Protein AF-A0A1E8BV92-F1 (afdb_monomer)

Nearest PDB structures (foldseek):
  8z9y-assembly1_A  TM=2.387E-01  e=9.089E+00  Arabidopsis thaliana

Solvent-accessible surface area (backbone atoms only — not comparable to full-atom values): 6564 Å² total; per-residue (Å²): 127,56,68,70,58,26,36,55,44,6,35,50,53,32,49,48,37,27,78,74,67,70,46,50,98,50,60,65,59,19,22,54,29,2,28,52,21,16,45,54,47,45,30,43,33,55,87,33,84,51,1,57,77,40,48,68,62,7,50,51,45,27,72,77,58,40,76,55,22,61,57,35,13,54,59,38,48,52,48,56,28,52,50,38,42,70,77,44,61,91,44,59,41,49,30,51,13,26,38,53,1,33,50,44,32,46,54,55,30,22,62,31,82,85,28,22,23,37,55,46,92,49,99,41,72,42,48,50,76,84,88,128

Sequence (132 aa):
MRGPTHVAAGAAFALIAHNYAGIGDDPYLLTATSIIGALIPDICHQGSTLGRKIPLLSWGINKTFGHRTITHSLIFLFGITALLWYLVPQNPIIYIGMFIGVLSHLVLDALTPSGIQLLYPFESTARYRYIH

Secondary structure (DSSP, 8-state):
--HHHHHHHHHHHHHHHHHHH---S-HHHHHHHHHHHHHSGGGG-TTSTTTTT-HHHHHHHHHHH-TTSGGGSHHHHHHHHHHHHHH-TT-HHHHHHHHHHHHHHHHHHHTSTT-B-TTTTSS--B------

InterPro domains:
  IPR007404 YdjM inner membrane [PF04307] (1-125)

Radius of gyration: 14.72 Å; Cα contacts (8 Å, |Δi|>4): 234; chains: 1; bounding box: 40×29×35 Å

Structure (mmCIF, N/CA/C/O backbone):
data_AF-A0A1E8BV92-F1
#
_entry.id   AF-A0A1E8BV92-F1
#
loop_
_atom_site.group_PDB
_atom_site.id
_atom_site.type_symbol
_atom_site.label_atom_id
_atom_site.label_alt_id
_atom_site.label_comp_id
_atom_site.label_asym_id
_atom_site.label_entity_id
_atom_site.label_seq_id
_atom_site.pdbx_PDB_ins_code
_atom_site.Cartn_x
_atom_site.Cartn_y
_atom_site.Cartn_z
_atom_site.occupancy
_atom_site.B_iso_or_equiv
_atom_site.auth_seq_id
_atom_site.auth_comp_id
_atom_site.auth_asym_id
_atom_site.auth_atom_id
_atom_site.pdbx_PDB_model_num
ATOM 1 N N . MET A 1 1 ? -6.391 -5.291 8.869 1.00 80.44 1 MET A N 1
ATOM 2 C CA . MET A 1 1 ? -6.110 -6.645 9.392 1.00 80.44 1 MET A CA 1
ATOM 3 C C . MET A 1 1 ? -4.883 -6.498 10.288 1.00 80.44 1 MET A C 1
ATOM 5 O O . MET A 1 1 ? -4.918 -5.588 11.107 1.00 80.44 1 MET A O 1
ATOM 9 N N . ARG A 1 2 ? -3.821 -7.313 10.188 1.00 85.19 2 ARG A N 1
ATOM 10 C CA . ARG A 1 2 ? -2.511 -7.025 10.815 1.00 85.19 2 ARG A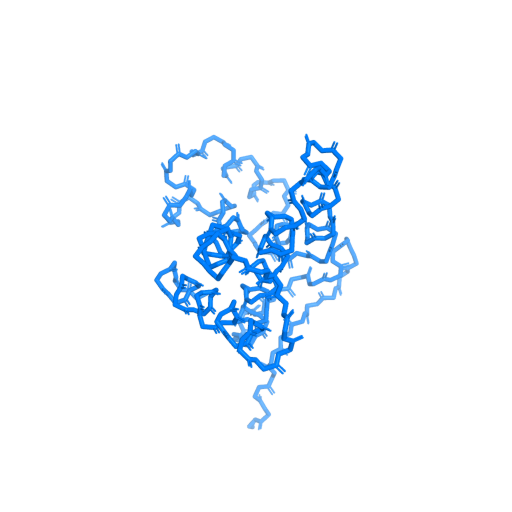 CA 1
ATOM 11 C C . ARG A 1 2 ? -1.434 -6.931 9.731 1.00 85.19 2 ARG A C 1
ATOM 13 O O . ARG A 1 2 ? -1.580 -7.542 8.678 1.00 85.19 2 ARG A O 1
ATOM 20 N N . GLY A 1 3 ? -0.326 -6.251 10.029 1.00 84.25 3 GLY A N 1
ATOM 21 C CA . GLY A 1 3 ? 0.792 -6.038 9.096 1.00 84.25 3 GLY A CA 1
ATOM 22 C C . GLY A 1 3 ? 1.255 -7.275 8.302 1.00 84.25 3 GLY A C 1
ATOM 23 O O . GLY A 1 3 ? 1.376 -7.165 7.087 1.00 84.25 3 GLY A O 1
ATOM 24 N N . PRO A 1 4 ? 1.453 -8.465 8.908 1.00 90.69 4 PRO A N 1
ATOM 25 C CA . PRO A 1 4 ? 1.851 -9.660 8.156 1.00 90.69 4 PRO A CA 1
ATOM 26 C C . PRO A 1 4 ? 0.848 -10.084 7.073 1.00 90.69 4 PRO A C 1
ATOM 28 O O . PRO A 1 4 ? 1.257 -10.555 6.017 1.00 90.69 4 PRO A O 1
ATOM 31 N N . THR A 1 5 ? -0.456 -9.882 7.302 1.00 92.31 5 THR A N 1
ATOM 32 C CA . THR A 1 5 ? -1.499 -10.172 6.306 1.00 92.31 5 THR A CA 1
ATOM 33 C C . THR A 1 5 ? -1.376 -9.247 5.100 1.00 92.31 5 THR A C 1
ATOM 35 O O . THR A 1 5 ? -1.461 -9.708 3.967 1.00 92.31 5 THR A O 1
ATOM 38 N N . HIS A 1 6 ? -1.115 -7.961 5.337 1.00 93.88 6 HIS A N 1
ATOM 39 C CA . HIS A 1 6 ? -0.925 -6.979 4.270 1.00 93.88 6 HIS A CA 1
ATOM 40 C C . HIS A 1 6 ? 0.373 -7.228 3.490 1.00 93.88 6 HIS A C 1
ATOM 42 O O . HIS A 1 6 ? 0.362 -7.154 2.269 1.00 93.88 6 HIS A O 1
ATOM 48 N N . VAL A 1 7 ? 1.459 -7.633 4.161 1.00 94.88 7 VAL A N 1
ATOM 49 C CA . VAL A 1 7 ? 2.708 -8.058 3.495 1.00 94.88 7 VAL A CA 1
ATOM 50 C C . VAL A 1 7 ? 2.471 -9.261 2.587 1.00 94.88 7 VAL A C 1
ATOM 52 O O . VAL A 1 7 ? 2.858 -9.231 1.420 1.00 94.88 7 VAL A O 1
ATOM 55 N N . ALA A 1 8 ? 1.826 -10.310 3.107 1.00 96.88 8 ALA A N 1
ATOM 56 C CA . ALA A 1 8 ? 1.545 -11.518 2.338 1.00 96.88 8 ALA A CA 1
ATOM 57 C C . ALA A 1 8 ? 0.651 -11.219 1.127 1.00 96.88 8 ALA A C 1
ATOM 59 O O . ALA A 1 8 ? 0.925 -11.697 0.028 1.00 96.88 8 ALA A O 1
ATOM 60 N N . ALA A 1 9 ? -0.380 -10.390 1.308 1.00 96.31 9 ALA A N 1
ATOM 61 C CA . ALA A 1 9 ? -1.254 -9.982 0.219 1.00 96.31 9 ALA A CA 1
ATOM 62 C C . ALA A 1 9 ? -0.530 -9.113 -0.813 1.00 96.31 9 ALA A C 1
ATOM 64 O O . ALA A 1 9 ? -0.608 -9.428 -1.993 1.00 96.31 9 ALA A O 1
ATOM 65 N N . GLY A 1 10 ? 0.220 -8.088 -0.400 1.00 96.94 10 GLY A N 1
ATOM 66 C CA . GLY A 1 10 ? 1.000 -7.255 -1.321 1.00 96.94 10 GLY A CA 1
ATOM 67 C C . GLY A 1 10 ? 1.950 -8.095 -2.178 1.00 96.94 10 GLY A C 1
ATOM 68 O O . GLY A 1 10 ? 1.951 -7.979 -3.401 1.00 96.94 10 GLY A O 1
ATOM 69 N N . ALA A 1 11 ? 2.669 -9.035 -1.556 1.00 97.88 11 ALA A N 1
ATOM 70 C CA . ALA A 1 11 ? 3.519 -9.970 -2.284 1.00 97.88 11 ALA A CA 1
ATOM 71 C C . ALA A 1 11 ? 2.725 -10.841 -3.275 1.00 97.88 11 ALA A C 1
ATOM 73 O O . ALA A 1 11 ? 3.100 -10.953 -4.441 1.00 97.88 11 ALA A O 1
ATOM 74 N N . ALA A 1 12 ? 1.608 -11.428 -2.835 1.00 97.56 12 ALA A N 1
ATOM 75 C CA . ALA A 1 12 ? 0.772 -12.277 -3.679 1.00 97.56 12 ALA A CA 1
ATOM 76 C C . ALA A 1 12 ? 0.178 -11.511 -4.873 1.00 97.56 12 ALA A C 1
ATOM 78 O O . ALA A 1 12 ? 0.266 -11.983 -6.004 1.00 97.56 12 ALA A O 1
ATOM 79 N N . PHE A 1 13 ? -0.381 -10.319 -4.650 1.00 97.12 13 PHE A N 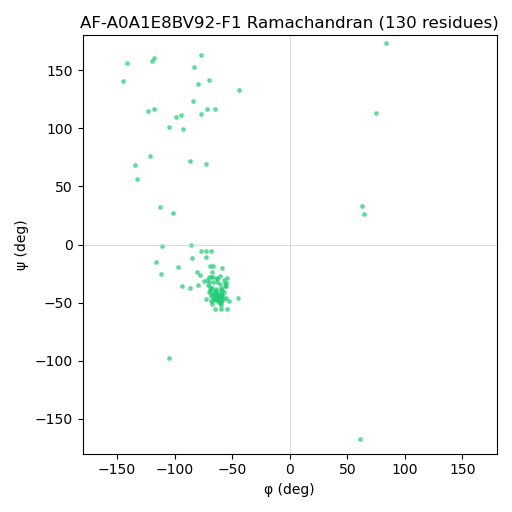1
ATOM 80 C CA . PHE A 1 13 ? -0.951 -9.487 -5.711 1.00 97.12 13 PHE A CA 1
ATOM 81 C C . PHE A 1 13 ? 0.111 -9.026 -6.714 1.00 97.12 13 PHE A C 1
ATOM 83 O O . PHE A 1 13 ? -0.159 -9.051 -7.912 1.00 97.12 13 PHE A O 1
ATOM 90 N N . ALA A 1 14 ? 1.317 -8.662 -6.263 1.00 97.38 14 ALA A N 1
ATOM 91 C CA . ALA A 1 14 ? 2.418 -8.304 -7.158 1.00 97.38 14 ALA A CA 1
ATOM 92 C C . ALA A 1 14 ? 2.851 -9.480 -8.045 1.00 97.38 14 ALA A C 1
ATOM 94 O O . ALA A 1 14 ? 2.985 -9.325 -9.257 1.00 97.38 14 ALA A O 1
ATOM 95 N N . LEU A 1 15 ? 3.004 -10.673 -7.463 1.00 97.38 15 LEU A N 1
ATOM 96 C CA . LEU A 1 15 ? 3.351 -11.874 -8.221 1.00 97.38 15 LEU A CA 1
ATOM 97 C C . LEU A 1 15 ? 2.245 -12.264 -9.207 1.00 97.38 15 LEU A C 1
ATOM 99 O O . LEU A 1 15 ? 2.549 -12.626 -10.341 1.00 97.38 15 LEU A O 1
ATOM 103 N N . ILE A 1 16 ? 0.972 -12.162 -8.817 1.00 97.00 16 ILE A N 1
ATOM 104 C CA . ILE A 1 16 ? -0.158 -12.411 -9.722 1.00 97.00 16 ILE A CA 1
ATOM 105 C C . ILE A 1 16 ? -0.151 -11.401 -10.877 1.00 97.00 16 ILE A C 1
ATOM 107 O O . ILE A 1 16 ? -0.264 -11.799 -12.035 1.00 97.00 16 ILE A O 1
ATOM 111 N N . ALA A 1 17 ? 0.026 -10.112 -10.581 1.00 95.94 17 ALA A N 1
ATOM 112 C CA . ALA A 1 17 ? 0.085 -9.055 -11.587 1.00 95.94 17 ALA A CA 1
ATOM 113 C C . ALA A 1 17 ? 1.217 -9.289 -12.599 1.00 95.94 17 ALA A C 1
ATOM 115 O O . ALA A 1 17 ? 1.000 -9.173 -13.805 1.00 95.94 17 ALA A O 1
ATOM 116 N N . HIS A 1 18 ? 2.400 -9.683 -12.129 1.00 96.94 18 HIS A N 1
ATOM 117 C CA . HIS A 1 18 ? 3.518 -10.006 -13.008 1.00 96.94 18 HIS A CA 1
ATOM 118 C C . HIS A 1 18 ? 3.229 -11.235 -13.882 1.00 96.94 18 HIS A C 1
ATOM 120 O O . HIS A 1 18 ? 3.273 -11.150 -15.106 1.00 96.94 18 HIS A O 1
ATOM 126 N N . ASN A 1 19 ? 2.875 -12.369 -13.267 1.00 96.06 19 ASN A N 1
ATOM 127 C CA . ASN A 1 19 ? 2.775 -13.651 -13.972 1.00 96.06 19 ASN A CA 1
ATOM 128 C C . ASN A 1 19 ? 1.565 -13.747 -14.913 1.00 96.06 19 ASN A C 1
ATOM 130 O O . ASN A 1 19 ? 1.635 -14.454 -15.913 1.00 96.06 19 ASN A O 1
ATOM 134 N N . TYR A 1 20 ? 0.456 -13.071 -14.596 1.00 95.88 20 TYR A N 1
ATOM 135 C CA . TYR A 1 20 ? -0.797 -13.212 -15.349 1.00 95.88 20 TYR A CA 1
ATOM 136 C C . TYR A 1 20 ? -1.191 -11.970 -16.147 1.00 95.88 20 TYR A C 1
ATOM 138 O O . TYR A 1 20 ? -1.913 -12.102 -17.132 1.00 95.88 20 TYR A O 1
ATOM 146 N N . ALA A 1 21 ? -0.742 -10.778 -15.747 1.00 93.12 21 ALA A N 1
ATOM 147 C CA . ALA A 1 21 ? -1.044 -9.533 -16.457 1.00 93.12 21 ALA A CA 1
ATOM 148 C C . ALA A 1 21 ? 0.182 -8.919 -17.155 1.00 93.12 21 ALA A C 1
ATOM 150 O O . ALA A 1 21 ? 0.042 -7.886 -17.806 1.00 93.12 21 ALA A O 1
ATOM 151 N N . GLY A 1 22 ? 1.369 -9.531 -17.033 1.00 92.31 22 GLY A N 1
ATOM 152 C CA . GLY A 1 22 ? 2.603 -9.027 -17.643 1.00 92.31 22 GLY A CA 1
ATOM 153 C C . GLY A 1 22 ? 3.042 -7.672 -17.082 1.00 92.31 22 GLY A C 1
ATOM 154 O O . GLY A 1 22 ? 3.672 -6.887 -17.784 1.00 92.31 22 GLY A O 1
ATOM 155 N N . ILE A 1 23 ? 2.659 -7.352 -15.841 1.00 93.50 23 ILE A N 1
ATOM 156 C CA . ILE A 1 23 ? 2.967 -6.062 -15.218 1.00 93.50 23 ILE A CA 1
ATOM 157 C C . ILE A 1 23 ? 4.368 -6.103 -14.601 1.00 93.50 23 ILE A C 1
ATOM 159 O O . ILE A 1 23 ? 4.619 -6.897 -13.699 1.00 93.50 23 ILE A O 1
ATOM 163 N N . GLY A 1 24 ? 5.228 -5.170 -15.019 1.00 90.44 24 GLY A N 1
ATOM 164 C CA . GLY A 1 24 ? 6.541 -4.906 -14.425 1.00 90.44 24 GLY A CA 1
ATOM 165 C C . GLY A 1 24 ? 7.593 -5.955 -14.781 1.00 90.44 24 GLY A C 1
ATOM 166 O O . GLY A 1 24 ? 7.521 -7.085 -14.316 1.00 90.44 24 GLY A O 1
ATOM 167 N N . ASP A 1 25 ? 8.607 -5.557 -15.545 1.00 92.06 25 ASP A N 1
ATOM 168 C CA . ASP A 1 25 ? 9.627 -6.482 -16.067 1.00 92.06 25 ASP A CA 1
ATOM 169 C C . ASP A 1 25 ? 10.535 -7.079 -14.974 1.00 92.06 25 ASP A C 1
ATOM 171 O O . ASP A 1 25 ? 11.090 -8.162 -15.147 1.00 92.06 25 ASP A O 1
ATOM 175 N N . ASP A 1 26 ? 10.664 -6.395 -13.832 1.00 95.69 26 ASP A N 1
ATOM 176 C CA . ASP A 1 26 ? 11.390 -6.871 -12.650 1.00 95.69 26 ASP A CA 1
ATOM 177 C C . ASP A 1 26 ? 10.399 -7.312 -11.550 1.00 95.69 26 ASP A C 1
ATOM 179 O O . ASP A 1 26 ? 9.869 -6.464 -10.813 1.00 95.69 26 ASP A O 1
ATOM 183 N N . PRO A 1 27 ? 10.152 -8.628 -11.392 1.00 95.38 27 PRO A N 1
ATOM 184 C CA . PRO A 1 27 ? 9.223 -9.136 -10.389 1.00 95.38 27 PRO A CA 1
ATOM 185 C C . PRO A 1 27 ? 9.707 -8.904 -8.956 1.00 95.38 27 PRO A C 1
ATOM 187 O O . PRO A 1 27 ? 8.878 -8.767 -8.052 1.00 95.38 27 PRO A O 1
ATOM 190 N N . TYR A 1 28 ? 11.019 -8.840 -8.713 1.00 96.88 28 TYR A N 1
ATOM 191 C CA . TYR A 1 28 ? 11.562 -8.637 -7.370 1.00 96.88 28 TYR A CA 1
ATOM 192 C C . TYR A 1 28 ? 11.337 -7.201 -6.917 1.00 96.88 28 TYR A C 1
ATOM 194 O O . TYR A 1 28 ? 10.840 -6.976 -5.811 1.00 96.88 28 TYR A O 1
ATOM 202 N N . LEU A 1 29 ? 11.637 -6.231 -7.786 1.00 97.31 29 LEU A N 1
ATOM 203 C CA . LEU A 1 29 ? 11.405 -4.820 -7.496 1.00 97.31 29 LEU A CA 1
ATOM 204 C C . LEU A 1 29 ? 9.909 -4.514 -7.361 1.00 97.31 29 LEU A C 1
ATOM 206 O O . LEU A 1 29 ? 9.510 -3.807 -6.430 1.00 97.31 29 LEU A O 1
ATOM 210 N N . LEU A 1 30 ? 9.072 -5.087 -8.231 1.00 98.06 30 LEU A N 1
ATOM 211 C CA . LEU A 1 30 ? 7.616 -4.959 -8.146 1.00 98.06 30 LEU A CA 1
ATOM 212 C C . LEU A 1 30 ? 7.084 -5.504 -6.813 1.00 98.06 30 LEU A C 1
ATOM 214 O O . LEU A 1 30 ? 6.319 -4.837 -6.117 1.00 98.06 30 LEU A O 1
ATOM 218 N N . THR A 1 31 ? 7.529 -6.701 -6.428 1.00 97.94 31 THR A N 1
ATOM 219 C CA . THR A 1 31 ? 7.107 -7.354 -5.183 1.00 97.94 31 THR A CA 1
ATOM 220 C C . THR A 1 31 ? 7.581 -6.574 -3.959 1.00 97.94 31 THR A C 1
ATOM 222 O O . THR A 1 31 ? 6.790 -6.315 -3.053 1.00 97.94 31 THR A O 1
ATOM 225 N N . ALA A 1 32 ? 8.844 -6.141 -3.929 1.00 97.75 32 ALA A N 1
ATOM 226 C CA . ALA A 1 32 ? 9.399 -5.382 -2.810 1.00 97.75 32 ALA A CA 1
ATOM 227 C C . ALA A 1 32 ? 8.661 -4.051 -2.599 1.00 97.75 32 ALA A C 1
ATOM 229 O O . ALA A 1 32 ? 8.275 -3.714 -1.478 1.00 97.75 32 ALA A O 1
ATOM 230 N N . THR A 1 33 ? 8.414 -3.310 -3.680 1.00 97.50 33 THR A N 1
ATOM 231 C CA . THR A 1 33 ? 7.701 -2.024 -3.623 1.00 97.50 33 THR A CA 1
ATOM 232 C C . THR A 1 33 ? 6.221 -2.201 -3.287 1.00 97.50 33 THR A C 1
ATOM 234 O O . THR A 1 33 ? 5.670 -1.387 -2.546 1.00 97.50 33 THR A O 1
ATOM 237 N N . SER A 1 34 ? 5.597 -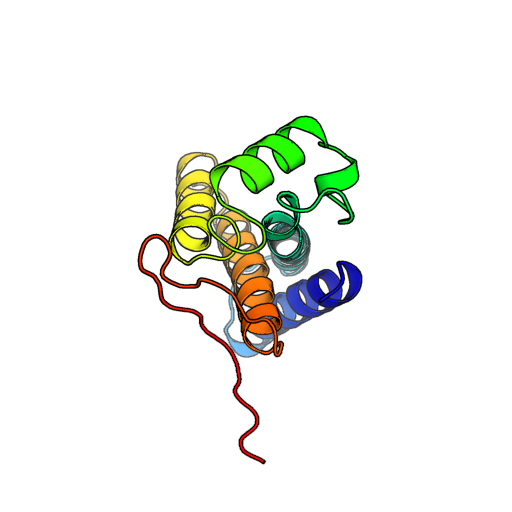3.303 -3.712 1.00 98.19 34 SER A N 1
ATOM 238 C CA . SER A 1 34 ? 4.236 -3.664 -3.304 1.00 98.19 34 SER A CA 1
ATOM 239 C C . SER A 1 34 ? 4.120 -4.042 -1.830 1.00 98.19 34 SER A C 1
ATOM 241 O O . SER A 1 34 ? 3.210 -3.571 -1.151 1.00 98.19 34 SER A O 1
ATOM 243 N N . ILE A 1 35 ? 5.074 -4.799 -1.282 1.00 97.00 35 ILE A N 1
ATOM 244 C CA . ILE A 1 35 ? 5.130 -5.086 0.159 1.00 97.00 35 ILE A CA 1
ATOM 245 C C . ILE A 1 35 ? 5.236 -3.787 0.966 1.00 97.00 35 ILE A C 1
ATOM 247 O O . ILE A 1 35 ? 4.539 -3.619 1.968 1.00 97.00 35 ILE A O 1
ATOM 251 N N . ILE A 1 36 ? 6.087 -2.854 0.525 1.00 95.69 36 ILE A N 1
ATOM 252 C CA . ILE A 1 36 ? 6.216 -1.539 1.162 1.00 95.69 36 ILE A CA 1
ATOM 253 C C . ILE A 1 36 ? 4.884 -0.786 1.074 1.00 95.69 36 ILE A C 1
ATOM 255 O O . ILE A 1 36 ? 4.389 -0.310 2.096 1.00 95.69 36 ILE A O 1
ATOM 259 N N . GLY A 1 37 ? 4.269 -0.727 -0.110 1.00 96.12 37 GLY A N 1
ATOM 260 C CA . GLY A 1 37 ? 2.988 -0.053 -0.309 1.00 96.12 37 GLY A CA 1
ATOM 261 C C . GLY A 1 37 ? 1.856 -0.630 0.531 1.00 96.12 37 GLY A C 1
ATOM 262 O O . GLY A 1 37 ? 1.074 0.128 1.095 1.00 96.12 37 GLY A O 1
ATOM 263 N N . ALA A 1 38 ? 1.816 -1.947 0.717 1.00 95.88 38 ALA A N 1
ATOM 264 C CA . ALA A 1 38 ? 0.817 -2.599 1.555 1.00 95.88 38 ALA A CA 1
ATOM 265 C C . ALA A 1 38 ? 0.953 -2.256 3.049 1.00 95.88 38 ALA A C 1
ATOM 267 O O . ALA A 1 38 ? 0.008 -2.435 3.803 1.00 95.88 38 ALA A O 1
ATOM 268 N N . LEU A 1 39 ? 2.106 -1.754 3.503 1.00 92.44 39 LEU A N 1
ATOM 269 C CA . LEU A 1 39 ? 2.323 -1.358 4.901 1.00 92.44 39 LEU A CA 1
ATOM 270 C C . LEU A 1 39 ? 2.129 0.141 5.157 1.00 92.44 39 LEU A C 1
ATOM 272 O O . LEU A 1 39 ? 1.965 0.551 6.308 1.00 92.44 39 LEU A O 1
ATOM 276 N N . ILE A 1 40 ? 2.182 0.968 4.114 1.00 90.56 40 ILE A N 1
ATOM 277 C CA . ILE A 1 40 ? 2.126 2.428 4.234 1.00 90.56 40 ILE A CA 1
ATOM 278 C C . ILE A 1 40 ? 0.791 2.940 4.816 1.00 90.56 40 ILE A C 1
ATOM 280 O O . ILE A 1 40 ? 0.843 3.796 5.704 1.00 90.56 40 ILE A O 1
ATOM 284 N N . PRO A 1 41 ? -0.397 2.448 4.408 1.00 87.69 41 PRO A N 1
ATOM 285 C CA . PRO A 1 41 ? -1.677 2.913 4.959 1.00 87.69 41 PRO A CA 1
ATOM 286 C C . PRO A 1 41 ? -1.777 2.807 6.488 1.00 87.69 41 PRO A C 1
ATOM 288 O O . PRO A 1 41 ? -2.367 3.668 7.157 1.00 87.69 41 PRO A O 1
ATOM 291 N N . ASP A 1 42 ? -1.131 1.785 7.051 1.00 85.12 42 ASP A N 1
ATOM 292 C CA . ASP A 1 42 ? -1.105 1.479 8.480 1.00 85.12 42 ASP A CA 1
ATOM 293 C C . ASP A 1 42 ? -0.242 2.446 9.311 1.00 85.12 42 ASP A C 1
ATOM 295 O O . ASP A 1 42 ? -0.279 2.385 10.544 1.00 85.12 42 ASP A O 1
ATOM 299 N N . ILE A 1 43 ? 0.491 3.387 8.695 1.00 77.44 43 ILE A N 1
ATOM 300 C CA . ILE A 1 43 ? 1.244 4.441 9.411 1.00 77.44 43 ILE A CA 1
ATOM 301 C C . ILE A 1 43 ? 0.347 5.235 10.367 1.00 77.44 43 ILE A C 1
ATOM 303 O O . ILE A 1 43 ? 0.814 5.702 11.397 1.00 77.44 43 ILE A O 1
ATOM 307 N N . CYS A 1 44 ? -0.951 5.361 10.081 1.00 62.59 44 CYS A N 1
ATOM 308 C CA . CYS A 1 44 ? -1.891 6.110 10.922 1.00 62.59 44 CYS A CA 1
ATOM 309 C C . CYS A 1 44 ? -2.183 5.471 12.299 1.00 62.59 44 CYS A C 1
ATOM 311 O O . CYS A 1 44 ? -2.904 6.059 13.110 1.00 62.59 44 CYS A O 1
ATOM 313 N N . HIS A 1 45 ? -1.679 4.264 12.577 1.00 62.56 45 HIS A N 1
ATOM 314 C CA . HIS A 1 45 ? -1.952 3.549 13.820 1.00 62.56 45 HIS A CA 1
ATOM 315 C C . HIS A 1 45 ? -0.685 3.305 14.631 1.00 62.56 45 HIS A C 1
ATOM 317 O O . HIS A 1 45 ? 0.178 2.530 14.235 1.00 62.56 45 HIS A O 1
ATOM 323 N N . GLN A 1 46 ? -0.619 3.885 15.831 1.00 55.66 46 GLN A N 1
ATOM 324 C CA . GLN A 1 46 ? 0.523 3.733 16.741 1.00 55.66 46 GLN A CA 1
ATOM 325 C C . GLN A 1 46 ? 0.814 2.276 17.136 1.00 55.66 46 GLN A C 1
ATOM 327 O O . GLN A 1 46 ? 1.926 1.984 17.553 1.00 55.66 46 GLN A O 1
ATOM 332 N N . GLY A 1 47 ? -0.153 1.359 17.006 1.00 60.25 47 GLY A N 1
ATOM 333 C CA . GLY A 1 47 ? 0.047 -0.075 17.237 1.00 60.25 47 GLY A CA 1
ATOM 334 C C . GLY A 1 47 ? 0.583 -0.853 16.028 1.00 60.25 47 GLY A C 1
ATOM 335 O O . GLY A 1 47 ? 0.987 -2.007 16.178 1.00 60.25 47 GLY A O 1
ATOM 336 N N . SER A 1 48 ? 0.603 -0.261 14.828 1.00 62.94 48 SER A N 1
ATOM 337 C CA . SER A 1 48 ? 1.086 -0.934 13.621 1.00 62.94 48 SER A CA 1
ATOM 338 C C . SER A 1 48 ? 2.616 -0.983 13.583 1.00 62.94 48 SER A C 1
ATOM 340 O O . SER A 1 48 ? 3.321 -0.266 14.299 1.00 62.94 48 SER A O 1
ATOM 342 N N . THR A 1 49 ? 3.166 -1.859 12.740 1.00 62.72 49 THR A N 1
ATOM 343 C CA . THR A 1 49 ? 4.620 -1.995 12.562 1.00 62.72 49 THR A CA 1
ATOM 344 C C . THR A 1 49 ? 5.278 -0.673 12.166 1.00 62.72 49 THR A C 1
ATOM 346 O O . THR A 1 49 ? 6.392 -0.401 12.610 1.00 62.72 49 THR A O 1
ATOM 349 N N . LEU A 1 50 ? 4.592 0.151 11.365 1.00 61.09 50 LEU A N 1
ATOM 350 C CA . LEU A 1 50 ? 5.134 1.405 10.848 1.00 61.09 50 LEU A CA 1
ATOM 351 C C . LEU A 1 50 ? 4.774 2.603 11.739 1.00 61.09 50 LEU A C 1
ATOM 353 O O . LEU A 1 50 ? 5.631 3.447 11.990 1.00 61.09 50 LEU A O 1
ATOM 357 N N . GLY A 1 51 ? 3.578 2.628 12.333 1.00 60.41 51 GLY A N 1
ATOM 358 C CA . GLY A 1 51 ? 3.187 3.693 13.259 1.00 60.41 51 GLY A CA 1
ATOM 359 C C . GLY A 1 51 ? 3.968 3.687 14.579 1.00 60.41 51 GLY A C 1
ATOM 360 O O . GLY A 1 51 ? 4.250 4.752 15.127 1.00 60.41 51 GLY A O 1
ATOM 361 N N . ARG A 1 52 ? 4.454 2.521 15.040 1.00 69.62 52 ARG A N 1
ATOM 362 C CA . ARG A 1 52 ? 5.407 2.444 16.169 1.00 69.62 52 ARG A CA 1
ATOM 363 C C .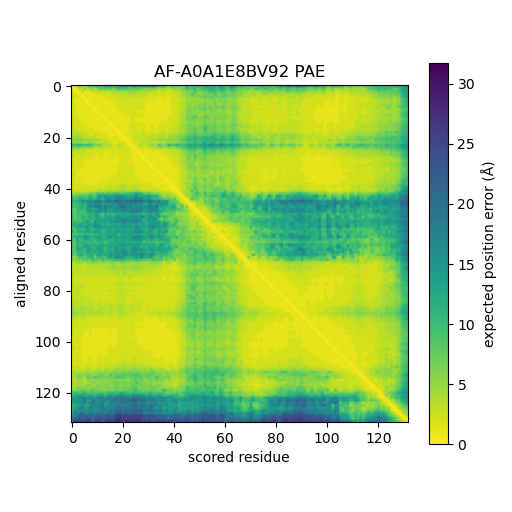 ARG A 1 52 ? 6.749 3.117 15.880 1.00 69.62 52 ARG A C 1
ATOM 365 O O . ARG A 1 52 ? 7.400 3.580 16.810 1.00 69.62 52 ARG A O 1
ATOM 372 N N . LYS A 1 53 ? 7.170 3.166 14.612 1.00 72.38 53 LYS A N 1
ATOM 373 C CA . LYS A 1 53 ? 8.436 3.799 14.212 1.00 72.38 53 LYS A CA 1
ATOM 374 C C . LYS A 1 53 ? 8.319 5.322 14.112 1.00 72.38 53 LYS A C 1
ATOM 376 O O . LYS A 1 53 ? 9.331 6.000 14.239 1.00 72.38 53 LYS A O 1
ATOM 381 N N . ILE A 1 54 ? 7.110 5.857 13.901 1.00 76.12 54 ILE A N 1
ATOM 382 C CA . ILE A 1 54 ? 6.860 7.300 13.744 1.00 76.12 54 ILE A CA 1
ATOM 383 C C . ILE A 1 54 ? 5.639 7.729 14.589 1.00 76.12 54 ILE A C 1
ATOM 385 O O . ILE A 1 54 ? 4.579 8.078 14.051 1.00 76.12 54 ILE A O 1
ATOM 389 N N . PRO A 1 55 ? 5.747 7.706 15.931 1.00 72.31 55 PRO A N 1
ATOM 390 C CA . PRO A 1 55 ? 4.599 7.882 16.824 1.00 72.31 55 PRO A CA 1
ATOM 391 C C . PRO A 1 55 ? 3.978 9.286 16.756 1.00 72.31 55 PRO A C 1
ATOM 393 O O . PRO A 1 55 ? 2.760 9.411 16.865 1.00 72.31 55 PRO A O 1
ATOM 396 N N . LEU A 1 56 ? 4.781 10.331 16.512 1.00 73.19 56 LEU A N 1
ATOM 397 C CA . LEU A 1 56 ? 4.301 11.717 16.392 1.00 73.19 56 LEU A CA 1
ATOM 398 C C . LEU A 1 56 ? 3.379 11.907 15.181 1.00 73.19 56 LEU A C 1
ATOM 400 O O . LEU A 1 56 ? 2.289 12.462 15.310 1.00 73.19 56 LEU A O 1
ATOM 404 N N . LEU A 1 57 ? 3.789 11.392 14.018 1.00 69.75 57 LEU A N 1
ATOM 405 C CA . LEU A 1 57 ? 2.989 11.442 12.793 1.00 69.75 57 LEU A CA 1
ATOM 406 C C . LEU A 1 57 ? 1.701 10.627 12.951 1.00 69.75 57 LEU A C 1
ATOM 408 O O . LEU A 1 57 ? 0.616 11.092 12.610 1.00 69.75 57 LEU A O 1
ATOM 412 N N . SER A 1 58 ? 1.822 9.434 13.537 1.00 66.50 58 SER A N 1
ATOM 413 C CA . SER A 1 58 ? 0.692 8.542 13.808 1.00 66.50 58 SER A CA 1
ATOM 414 C C . SER A 1 58 ? -0.339 9.196 14.732 1.00 66.50 58 SER A C 1
ATOM 416 O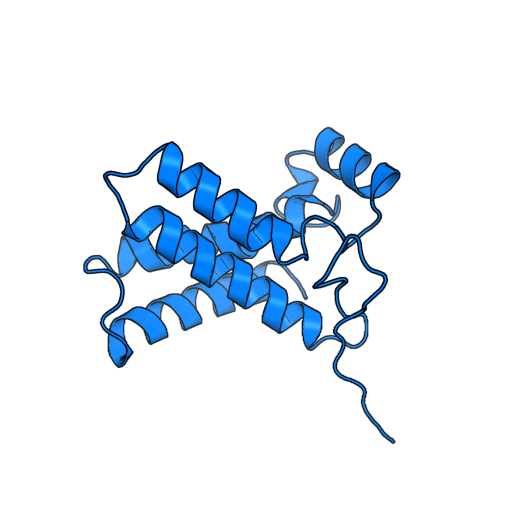 O . SER A 1 58 ? -1.538 9.118 14.478 1.00 66.50 58 SER A O 1
ATOM 418 N N . TRP A 1 59 ? 0.120 9.864 15.798 1.00 73.06 59 TRP A N 1
ATOM 419 C CA . TRP A 1 59 ? -0.737 10.614 16.717 1.00 73.06 59 TRP A CA 1
ATOM 420 C C . TRP A 1 59 ? -1.447 11.777 16.020 1.00 73.06 59 TRP A C 1
ATOM 422 O O . TRP A 1 59 ? -2.662 11.900 16.154 1.00 73.06 59 TRP A O 1
ATOM 432 N N . GLY A 1 60 ? -0.713 12.584 15.246 1.00 72.25 60 GLY A N 1
ATOM 433 C CA . GLY A 1 60 ? -1.270 13.736 14.538 1.00 72.25 60 GLY A CA 1
ATOM 434 C C . GLY A 1 60 ? -2.378 13.334 13.568 1.00 72.25 60 GLY A C 1
ATOM 435 O O . GLY A 1 60 ? -3.493 13.833 13.682 1.00 72.25 60 GLY A O 1
ATOM 436 N N . ILE A 1 61 ? -2.105 12.362 12.689 1.00 69.81 61 ILE A N 1
ATOM 437 C CA . ILE A 1 61 ? -3.075 11.872 11.695 1.00 69.81 61 ILE A CA 1
ATOM 438 C C . ILE A 1 61 ? -4.319 11.295 12.378 1.00 69.81 61 ILE A C 1
ATOM 440 O O . ILE A 1 61 ? -5.441 11.601 11.978 1.00 69.81 61 ILE A O 1
ATOM 444 N N . ASN A 1 62 ? -4.135 10.478 13.420 1.00 72.44 62 ASN A N 1
ATOM 445 C CA . ASN A 1 62 ? -5.254 9.878 14.141 1.00 72.44 62 ASN A CA 1
ATOM 446 C C . ASN A 1 62 ? -6.113 10.946 14.833 1.00 72.44 62 ASN A C 1
ATOM 448 O O . ASN A 1 62 ? -7.338 10.869 14.795 1.00 72.44 62 ASN A O 1
ATOM 452 N N . LYS A 1 63 ? -5.486 11.973 15.417 1.00 73.75 63 LYS A N 1
ATOM 453 C CA . LYS A 1 63 ? -6.200 13.040 16.118 1.00 73.75 63 LYS A CA 1
ATOM 454 C C . LYS A 1 63 ? -6.994 13.938 15.168 1.00 73.75 63 LYS A C 1
ATOM 456 O O . LYS A 1 63 ? -8.073 14.382 15.550 1.00 73.75 63 LYS A O 1
ATOM 461 N N . THR A 1 64 ? -6.473 14.211 13.971 1.00 72.31 64 THR A N 1
ATOM 462 C CA . THR A 1 64 ? -7.112 15.117 13.003 1.00 72.31 64 THR A CA 1
ATOM 463 C C . THR A 1 64 ? -8.125 14.422 12.102 1.00 72.31 64 THR A C 1
ATOM 465 O O . THR A 1 64 ? -9.149 15.017 11.788 1.00 72.31 64 THR A O 1
ATOM 468 N N . PHE A 1 65 ? -7.858 13.183 11.679 1.00 74.50 65 PHE A N 1
ATOM 469 C CA . PHE A 1 65 ? -8.682 12.479 10.690 1.00 74.50 65 PHE A CA 1
ATOM 470 C C . PHE A 1 65 ? -9.358 11.220 11.237 1.00 74.50 65 PHE A C 1
ATOM 472 O O . PHE A 1 65 ? -10.269 10.704 10.599 1.00 74.50 65 PHE A O 1
ATOM 479 N N . GLY A 1 66 ? -8.937 10.698 12.387 1.00 67.12 66 GLY A N 1
ATOM 480 C CA . GLY A 1 66 ? -9.371 9.394 12.886 1.00 67.12 66 GLY A CA 1
ATOM 481 C C . GLY A 1 66 ? -8.574 8.222 12.300 1.00 67.12 66 GLY A C 1
ATOM 482 O O . GLY A 1 66 ? -7.722 8.369 11.424 1.00 67.12 66 GLY A O 1
ATOM 483 N N . HIS A 1 67 ? -8.823 7.021 12.821 1.00 71.00 67 HIS A N 1
ATOM 484 C CA . HIS A 1 67 ? -8.210 5.788 12.322 1.00 71.00 67 HIS A CA 1
ATOM 485 C C . HIS A 1 67 ? -8.945 5.302 11.057 1.00 71.00 67 HIS A C 1
ATOM 487 O O . HIS A 1 67 ? -10.172 5.309 11.031 1.00 71.00 67 HIS A O 1
ATOM 493 N N . ARG A 1 68 ? -8.206 4.841 10.033 1.00 71.25 68 ARG A N 1
ATOM 494 C CA . ARG A 1 68 ? -8.742 4.290 8.761 1.00 71.25 68 ARG A CA 1
ATOM 495 C C . ARG A 1 68 ? -9.565 5.252 7.897 1.00 71.25 68 ARG A C 1
ATOM 497 O O . ARG A 1 68 ? -10.483 4.839 7.186 1.00 71.25 68 ARG A O 1
ATOM 504 N N . THR A 1 69 ? -9.207 6.527 7.938 1.00 80.56 69 THR A N 1
ATOM 505 C CA . THR A 1 69 ? -9.815 7.569 7.107 1.00 80.56 69 THR A CA 1
ATOM 506 C C . THR A 1 69 ? -8.866 7.948 5.977 1.00 80.56 69 THR A C 1
ATOM 508 O O . THR A 1 69 ? -8.767 7.210 5.000 1.00 80.56 69 THR A O 1
ATOM 511 N N . ILE A 1 70 ? -8.094 9.028 6.111 1.00 83.69 70 ILE A N 1
ATOM 512 C CA . ILE A 1 70 ? -7.311 9.588 5.007 1.00 83.69 70 ILE A CA 1
ATOM 513 C C . ILE A 1 70 ? -6.342 8.573 4.392 1.00 83.69 70 ILE A C 1
ATOM 515 O O . ILE A 1 70 ? -6.361 8.401 3.180 1.00 83.69 70 ILE A O 1
ATOM 519 N N . THR A 1 71 ? -5.571 7.824 5.189 1.00 87.12 71 THR A N 1
ATOM 520 C CA . THR A 1 71 ? -4.602 6.840 4.664 1.00 87.12 71 THR A CA 1
ATOM 521 C C . THR A 1 71 ? -5.251 5.585 4.079 1.00 87.12 71 THR A C 1
ATOM 523 O O . THR A 1 71 ? -4.571 4.794 3.435 1.00 87.12 71 THR A O 1
ATOM 526 N N . HIS A 1 72 ? -6.554 5.396 4.299 1.00 89.81 72 HIS A N 1
ATOM 527 C CA . HIS A 1 72 ? -7.338 4.268 3.794 1.00 89.81 72 HIS A CA 1
ATOM 528 C C . HIS A 1 72 ? -8.368 4.728 2.746 1.00 89.81 72 HIS A C 1
ATOM 530 O O . HIS A 1 72 ? -9.460 4.171 2.637 1.00 89.81 72 HIS A O 1
ATOM 536 N N . SER A 1 73 ? -8.027 5.769 1.985 1.00 91.12 73 SER A N 1
ATOM 537 C CA . SER A 1 73 ? -8.888 6.373 0.967 1.00 91.12 73 SER A CA 1
ATOM 538 C C . SER A 1 73 ? -8.283 6.260 -0.431 1.00 91.12 73 SER A C 1
ATOM 540 O O . SER A 1 73 ? -7.068 6.111 -0.593 1.00 91.12 73 SER A O 1
ATOM 542 N N . LEU A 1 74 ? -9.122 6.403 -1.461 1.00 91.50 74 LEU A N 1
ATOM 543 C CA . LEU A 1 74 ? -8.650 6.493 -2.846 1.00 91.50 74 LEU A CA 1
ATOM 544 C C . LEU A 1 74 ? -7.773 7.726 -3.077 1.00 91.50 74 LEU A C 1
ATOM 546 O O . LEU A 1 74 ? -6.825 7.654 -3.853 1.00 91.50 74 LEU A O 1
ATOM 550 N N . ILE A 1 75 ? -8.040 8.832 -2.375 1.00 91.44 75 ILE A N 1
ATOM 551 C CA . ILE A 1 75 ? -7.198 10.033 -2.453 1.00 91.44 75 ILE A CA 1
ATOM 552 C C . ILE A 1 75 ? -5.770 9.697 -2.030 1.00 91.44 75 ILE A C 1
ATOM 554 O O . ILE A 1 75 ? -4.823 10.128 -2.680 1.00 91.44 75 ILE A O 1
ATOM 558 N N . PHE A 1 76 ? -5.602 8.893 -0.981 1.00 93.00 76 PHE A N 1
ATOM 559 C CA . PHE A 1 76 ? -4.276 8.472 -0.549 1.00 93.00 76 PHE A CA 1
ATOM 560 C C . PHE A 1 76 ? -3.604 7.532 -1.546 1.00 93.00 76 PHE A C 1
ATOM 562 O O . PHE A 1 76 ? -2.442 7.757 -1.869 1.00 93.00 76 PHE A O 1
ATOM 569 N N . LEU A 1 77 ? -4.334 6.543 -2.075 1.00 96.06 77 LEU A N 1
ATOM 570 C CA . LEU A 1 77 ? -3.836 5.644 -3.122 1.00 96.06 77 LEU A CA 1
ATOM 571 C C . LEU A 1 77 ? -3.311 6.427 -4.333 1.00 96.06 77 LEU A C 1
ATOM 573 O O . LEU A 1 77 ? -2.154 6.274 -4.714 1.00 96.06 77 LEU A O 1
ATOM 577 N N . PHE A 1 78 ? -4.133 7.296 -4.920 1.00 96.06 78 PHE A N 1
ATOM 578 C CA . PHE A 1 78 ? -3.717 8.068 -6.090 1.00 96.06 78 PHE A CA 1
ATOM 579 C C . PHE A 1 78 ? -2.681 9.137 -5.738 1.00 96.06 78 PHE A C 1
ATOM 581 O O . PHE A 1 78 ? -1.765 9.364 -6.521 1.00 96.06 78 PHE A O 1
ATOM 588 N N . GLY A 1 79 ? -2.771 9.754 -4.559 1.00 96.00 79 GLY A N 1
ATOM 589 C CA . GLY A 1 79 ? -1.828 10.770 -4.100 1.00 96.00 79 GLY A CA 1
ATOM 590 C C . GLY A 1 79 ? -0.410 10.230 -3.920 1.00 96.00 79 GLY A C 1
ATOM 591 O O . GLY A 1 79 ? 0.535 10.828 -4.431 1.00 96.00 79 GLY A O 1
ATOM 592 N N . ILE A 1 80 ? -0.243 9.083 -3.248 1.00 94.94 80 ILE A N 1
ATOM 593 C CA . ILE A 1 80 ? 1.087 8.487 -3.043 1.00 94.94 80 ILE A CA 1
ATOM 594 C C . ILE A 1 80 ? 1.677 7.964 -4.356 1.00 94.94 80 ILE A C 1
ATOM 596 O O . ILE A 1 80 ? 2.864 8.159 -4.618 1.00 94.94 80 ILE A O 1
ATOM 600 N N . THR A 1 81 ? 0.852 7.365 -5.220 1.00 96.06 81 THR A N 1
ATOM 601 C CA . THR A 1 81 ? 1.291 6.898 -6.539 1.00 96.06 81 THR A CA 1
ATOM 602 C C . THR A 1 81 ? 1.675 8.065 -7.449 1.00 96.06 81 THR A C 1
ATOM 604 O O . THR A 1 81 ? 2.734 8.011 -8.071 1.00 96.06 81 THR A O 1
ATOM 607 N N . ALA A 1 82 ? 0.887 9.145 -7.490 1.00 97.06 82 ALA A N 1
ATOM 608 C CA . ALA A 1 82 ? 1.201 10.343 -8.271 1.00 97.06 82 ALA A CA 1
ATOM 609 C C . ALA A 1 82 ? 2.469 11.049 -7.766 1.00 97.06 82 ALA A C 1
ATOM 611 O O . ALA A 1 82 ? 3.286 11.498 -8.568 1.00 97.06 82 ALA A O 1
ATOM 612 N N . LEU A 1 83 ? 2.672 11.100 -6.444 1.00 96.69 83 LEU A N 1
ATOM 613 C CA . LEU A 1 83 ? 3.896 11.640 -5.854 1.00 96.69 83 LEU A CA 1
ATOM 614 C C . LEU A 1 83 ? 5.129 10.846 -6.300 1.00 96.69 83 LEU A C 1
ATOM 616 O O . LEU A 1 83 ? 6.122 11.439 -6.713 1.00 96.69 83 LEU A O 1
ATOM 620 N N . LEU A 1 84 ? 5.078 9.512 -6.253 1.00 97.06 84 LEU A N 1
ATOM 621 C CA . LEU A 1 84 ? 6.193 8.684 -6.718 1.00 97.06 84 LEU A CA 1
ATOM 622 C C . LEU A 1 84 ? 6.400 8.779 -8.227 1.00 97.06 84 LEU A C 1
ATOM 624 O O . LEU A 1 84 ? 7.543 8.813 -8.670 1.00 97.06 84 LEU A O 1
ATOM 628 N N . TRP A 1 85 ? 5.326 8.872 -9.009 1.00 96.88 85 TRP A N 1
ATOM 629 C CA . TRP A 1 85 ? 5.427 9.135 -10.442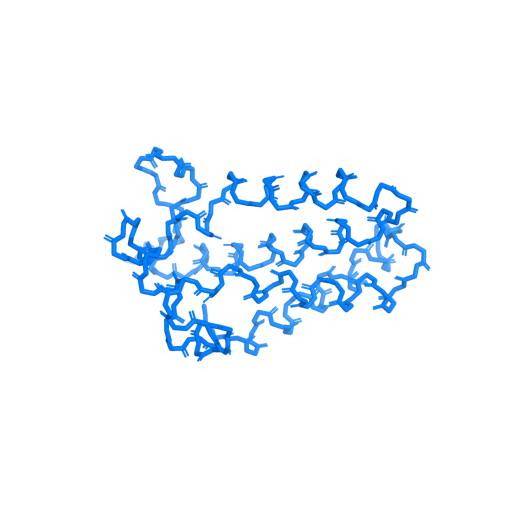 1.00 96.88 85 TRP A CA 1
ATOM 630 C C . TRP A 1 85 ? 6.179 10.442 -10.726 1.00 96.88 85 TRP A C 1
ATOM 632 O O . TRP A 1 85 ? 7.040 10.468 -11.599 1.00 96.88 85 TRP A O 1
ATOM 642 N N . TYR A 1 86 ? 5.930 11.497 -9.945 1.00 97.56 86 TYR A N 1
ATOM 643 C CA . TYR A 1 86 ? 6.646 12.768 -10.067 1.00 97.56 86 TYR A CA 1
ATOM 644 C C . TYR A 1 86 ? 8.112 12.696 -9.601 1.00 97.56 86 TYR A C 1
ATOM 646 O O . TYR A 1 86 ? 8.990 13.268 -10.243 1.00 97.56 86 TYR A O 1
ATOM 654 N N . LEU A 1 87 ? 8.399 12.003 -8.492 1.00 97.31 87 LEU A N 1
ATOM 655 C CA . LEU A 1 87 ? 9.745 11.956 -7.899 1.00 97.31 87 LEU A CA 1
ATOM 656 C C . LEU A 1 87 ? 10.697 10.980 -8.601 1.00 97.31 87 LEU A C 1
ATOM 658 O O . LEU A 1 87 ? 11.898 11.231 -8.670 1.00 97.31 87 LEU A O 1
ATOM 662 N N . VAL A 1 88 ? 10.180 9.853 -9.092 1.00 96.69 88 VAL A N 1
ATOM 663 C CA . VAL A 1 88 ? 10.960 8.791 -9.744 1.00 96.69 88 VAL A CA 1
ATOM 664 C C . VAL A 1 88 ? 10.312 8.346 -11.064 1.00 96.69 88 VAL A C 1
ATOM 666 O O . VAL A 1 88 ? 10.064 7.153 -11.257 1.00 96.69 88 VAL A O 1
ATOM 669 N N . PRO A 1 89 ? 10.076 9.269 -12.022 1.00 96.56 89 PRO A N 1
ATOM 670 C CA . PRO A 1 89 ? 9.363 8.966 -13.270 1.00 96.56 89 PRO A CA 1
ATOM 671 C C . PRO A 1 89 ? 10.067 7.898 -14.114 1.00 96.56 89 PRO A C 1
ATOM 673 O O . PRO A 1 89 ? 9.415 7.147 -14.836 1.00 96.56 89 PRO A O 1
ATOM 676 N N . GLN A 1 90 ? 11.390 7.794 -13.966 1.00 96.69 90 GLN A N 1
ATOM 677 C CA . GLN A 1 90 ? 12.248 6.866 -14.704 1.00 96.69 90 GLN A CA 1
ATOM 678 C C . GLN A 1 90 ? 12.017 5.395 -14.316 1.00 96.69 90 GLN A C 1
ATOM 680 O O . GLN A 1 90 ? 12.422 4.502 -15.051 1.00 96.69 90 GLN A O 1
ATOM 685 N N . ASN A 1 91 ? 11.403 5.135 -13.153 1.00 95.75 91 ASN A N 1
ATOM 686 C CA . ASN A 1 91 ? 11.260 3.797 -12.577 1.00 95.75 91 ASN A CA 1
ATOM 687 C C . ASN A 1 91 ? 9.777 3.439 -12.367 1.00 95.75 91 ASN A C 1
ATOM 689 O O . ASN A 1 91 ? 9.299 3.441 -11.226 1.00 95.75 91 ASN A O 1
ATOM 693 N N . PRO A 1 92 ? 9.038 3.097 -13.442 1.00 96.06 92 PRO A N 1
ATOM 694 C CA . PRO A 1 92 ? 7.606 2.808 -13.382 1.00 96.06 92 PRO A CA 1
ATOM 695 C C . PRO A 1 92 ? 7.214 1.715 -12.400 1.00 96.06 92 PRO A C 1
ATOM 697 O O . PRO A 1 92 ? 6.204 1.818 -11.704 1.00 96.06 92 PRO A O 1
ATOM 700 N N . ILE A 1 93 ? 8.065 0.701 -12.282 1.00 97.25 93 ILE A N 1
ATOM 701 C CA . ILE A 1 93 ? 7.857 -0.445 -11.400 1.00 97.25 93 ILE A CA 1
ATOM 702 C C . ILE A 1 93 ? 7.657 -0.002 -9.943 1.00 97.25 93 ILE A C 1
ATOM 704 O O . ILE A 1 93 ? 6.850 -0.600 -9.237 1.00 97.25 93 ILE A O 1
ATOM 708 N N . ILE A 1 94 ? 8.309 1.083 -9.505 1.00 97.44 94 ILE A N 1
ATOM 709 C CA . ILE A 1 94 ? 8.217 1.563 -8.121 1.00 97.44 94 ILE A CA 1
ATOM 710 C C . ILE A 1 94 ? 6.815 2.083 -7.802 1.00 97.44 94 ILE A C 1
ATOM 712 O O . ILE A 1 94 ? 6.220 1.673 -6.804 1.00 97.44 94 ILE A O 1
ATOM 716 N N . TYR A 1 95 ? 6.269 2.980 -8.627 1.00 97.31 95 TYR A N 1
ATOM 717 C CA . TYR A 1 95 ? 4.948 3.551 -8.358 1.00 97.31 95 TYR A CA 1
ATOM 718 C C . TYR A 1 95 ? 3.804 2.594 -8.723 1.00 97.31 95 TYR A C 1
ATOM 720 O O . TYR A 1 95 ? 2.753 2.649 -8.084 1.00 97.31 95 TYR A O 1
ATOM 728 N N . ILE A 1 96 ? 4.015 1.669 -9.668 1.00 97.62 96 ILE A N 1
ATOM 729 C CA . ILE A 1 96 ? 3.076 0.572 -9.959 1.00 97.62 96 ILE A CA 1
ATOM 730 C C . ILE A 1 96 ? 3.025 -0.417 -8.791 1.00 97.62 96 ILE A C 1
ATOM 732 O O . ILE A 1 96 ? 1.941 -0.741 -8.308 1.00 97.62 96 ILE A O 1
ATOM 736 N N . GLY A 1 97 ? 4.178 -0.866 -8.290 1.00 97.94 97 GLY A N 1
ATOM 737 C CA . GLY A 1 97 ? 4.239 -1.752 -7.130 1.00 97.94 97 GLY A CA 1
ATOM 738 C C . GLY A 1 97 ? 3.611 -1.097 -5.904 1.00 97.94 97 GLY A C 1
ATOM 739 O O . GLY A 1 97 ? 2.754 -1.705 -5.262 1.00 97.94 97 GLY A O 1
ATOM 740 N N . MET A 1 98 ? 3.926 0.181 -5.652 1.00 97.94 98 MET A N 1
ATOM 741 C CA . MET A 1 98 ? 3.279 0.983 -4.608 1.00 97.94 98 MET A CA 1
ATOM 742 C C . MET A 1 98 ? 1.751 0.969 -4.735 1.00 97.94 98 MET A C 1
ATOM 744 O O . MET A 1 98 ? 1.057 0.704 -3.753 1.00 97.94 98 MET A O 1
ATOM 748 N N . PHE A 1 99 ? 1.232 1.213 -5.942 1.00 98.12 99 PHE A N 1
ATOM 749 C CA . PHE A 1 99 ? -0.202 1.211 -6.217 1.00 98.12 99 PHE A CA 1
ATOM 750 C C . PHE A 1 99 ? -0.839 -0.146 -5.895 1.00 98.12 99 PHE A C 1
ATOM 752 O O . PHE A 1 99 ? -1.823 -0.199 -5.161 1.00 98.12 99 PHE A O 1
ATOM 759 N N . ILE A 1 100 ? -0.253 -1.247 -6.379 1.00 98.00 100 ILE A N 1
ATOM 760 C CA . ILE A 1 100 ? -0.740 -2.611 -6.115 1.00 98.00 100 ILE A CA 1
ATOM 761 C C . ILE A 1 100 ? -0.745 -2.899 -4.610 1.00 98.00 100 ILE A C 1
ATOM 763 O O . ILE A 1 100 ? -1.721 -3.425 -4.076 1.00 98.00 100 ILE A O 1
ATOM 767 N N . GLY A 1 101 ? 0.332 -2.523 -3.916 1.00 97.75 101 GLY A N 1
ATOM 768 C CA . GLY A 1 101 ? 0.475 -2.713 -2.477 1.00 97.75 101 GLY A CA 1
ATOM 769 C C . GLY A 1 101 ? -0.617 -2.000 -1.690 1.00 97.75 101 GLY A C 1
ATOM 770 O O . GLY A 1 101 ? -1.367 -2.637 -0.947 1.00 97.75 101 GLY A O 1
ATOM 771 N N . VAL A 1 102 ? -0.756 -0.689 -1.899 1.00 97.31 102 VAL A N 1
ATOM 772 C CA . VAL A 1 102 ? -1.777 0.122 -1.223 1.00 97.31 102 VAL A CA 1
ATOM 773 C C . VAL A 1 102 ? -3.179 -0.373 -1.577 1.00 97.31 102 VAL A C 1
ATOM 775 O O . VAL A 1 102 ? -4.005 -0.537 -0.683 1.00 97.31 102 VAL A O 1
ATOM 778 N N . LEU A 1 103 ? -3.452 -0.689 -2.847 1.00 97.38 103 LEU A N 1
ATOM 779 C CA . LEU A 1 103 ? -4.749 -1.219 -3.268 1.00 97.38 103 LEU A CA 1
ATOM 780 C C . LEU A 1 103 ? -5.082 -2.535 -2.554 1.00 97.38 103 LEU A C 1
ATOM 782 O O . LEU A 1 103 ? -6.195 -2.685 -2.053 1.00 97.38 103 LEU A O 1
ATOM 786 N N . SER A 1 104 ? -4.123 -3.461 -2.448 1.00 96.94 104 SER A N 1
ATOM 787 C CA . SER A 1 104 ? -4.324 -4.724 -1.727 1.00 96.94 104 SER A CA 1
ATOM 788 C C . SER A 1 104 ? -4.673 -4.495 -0.252 1.00 96.94 104 SER A C 1
ATOM 790 O O . SER A 1 104 ? -5.566 -5.155 0.280 1.00 96.94 104 SER A O 1
ATOM 792 N N . HIS A 1 105 ? -4.041 -3.505 0.394 1.00 94.75 105 HIS A N 1
ATOM 793 C CA . HIS A 1 105 ? -4.366 -3.100 1.762 1.00 94.75 105 HIS A CA 1
ATOM 794 C C . HIS A 1 105 ? -5.805 -2.595 1.870 1.00 94.75 105 HIS A C 1
ATOM 796 O O . HIS A 1 105 ? -6.554 -3.068 2.726 1.00 94.75 105 HIS A O 1
ATOM 802 N N . LEU A 1 106 ? -6.209 -1.678 0.984 1.00 93.88 106 LEU A N 1
ATOM 803 C CA . LEU A 1 106 ? -7.563 -1.119 0.977 1.00 93.88 106 LEU A CA 1
ATOM 804 C C . LEU A 1 106 ? -8.623 -2.200 0.756 1.00 93.88 106 LEU A C 1
ATOM 806 O O . LEU A 1 106 ? -9.620 -2.228 1.473 1.00 93.88 106 LEU A O 1
ATOM 810 N N . VAL A 1 107 ? -8.399 -3.106 -0.200 1.00 94.44 107 VAL A N 1
ATOM 811 C CA . VAL A 1 107 ? -9.313 -4.222 -0.479 1.00 94.44 107 VAL A CA 1
ATOM 812 C C . VAL A 1 107 ? -9.466 -5.102 0.757 1.00 94.44 107 VAL A C 1
ATOM 814 O O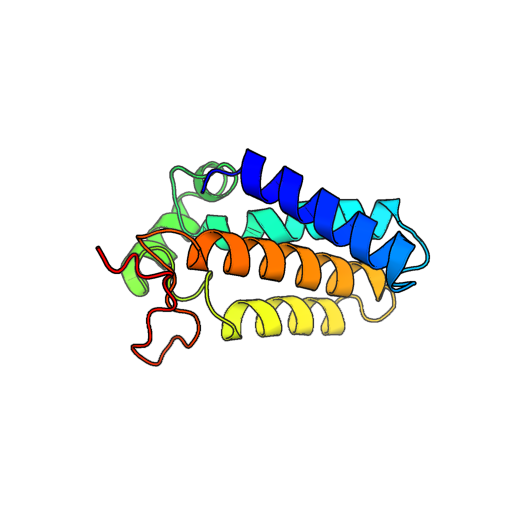 . VAL A 1 107 ? -10.587 -5.375 1.178 1.00 94.44 107 VAL A O 1
ATOM 817 N N . LEU A 1 108 ? -8.357 -5.502 1.382 1.00 93.00 108 LEU A N 1
ATOM 818 C CA . LEU A 1 108 ? -8.402 -6.332 2.582 1.00 93.00 108 LEU A CA 1
ATOM 819 C C . LEU A 1 108 ? -9.148 -5.658 3.735 1.00 93.00 108 LEU A C 1
ATOM 821 O O . LEU A 1 108 ? -9.967 -6.300 4.390 1.00 93.00 108 LEU A O 1
ATOM 825 N N . ASP A 1 109 ? -8.900 -4.375 3.984 1.00 90.56 109 ASP A N 1
ATOM 826 C C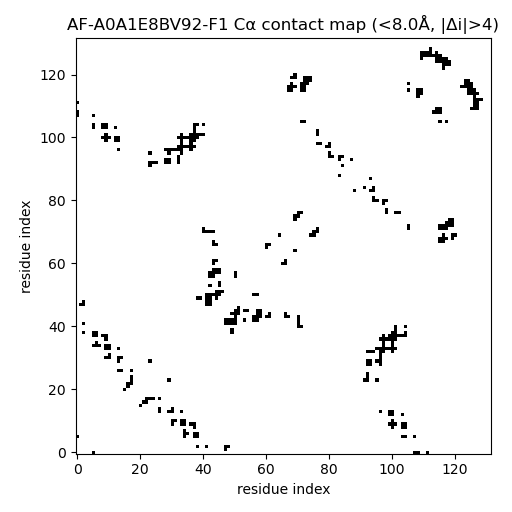A . ASP A 1 109 ? -9.554 -3.678 5.088 1.00 90.56 109 ASP A CA 1
ATOM 827 C C . ASP A 1 109 ? -11.025 -3.347 4.807 1.00 90.56 109 ASP A C 1
ATOM 829 O O . ASP A 1 109 ? -11.840 -3.417 5.733 1.00 90.56 109 ASP A O 1
ATOM 833 N N . ALA A 1 110 ? -11.406 -3.101 3.551 1.00 89.75 110 ALA A N 1
ATOM 834 C CA . ALA A 1 110 ? -12.806 -2.976 3.137 1.00 89.75 110 ALA A CA 1
ATOM 835 C C . ALA A 1 110 ? -13.598 -4.282 3.340 1.00 89.75 110 ALA A C 1
ATOM 837 O O . ALA A 1 110 ? -14.798 -4.248 3.620 1.00 89.75 110 ALA A O 1
ATOM 838 N N . LEU A 1 111 ? -12.928 -5.436 3.248 1.00 89.56 111 LEU A N 1
ATOM 839 C CA . LEU A 1 111 ? -13.519 -6.751 3.519 1.00 89.56 111 LEU A CA 1
ATOM 840 C C . LEU A 1 111 ? -13.668 -7.061 5.020 1.00 89.56 111 LEU A C 1
ATOM 842 O O . LEU A 1 111 ? -14.269 -8.073 5.380 1.00 89.56 111 LEU A O 1
ATOM 846 N N . THR A 1 112 ? -13.160 -6.209 5.916 1.00 87.50 112 THR A N 1
ATOM 847 C CA . THR A 1 112 ? -13.374 -6.373 7.363 1.00 87.50 112 THR A CA 1
ATOM 848 C C . THR A 1 112 ? -14.718 -5.780 7.808 1.00 87.50 112 THR A C 1
ATOM 850 O O . THR A 1 112 ? -15.168 -4.796 7.219 1.00 87.50 112 THR A O 1
ATOM 853 N N . PRO A 1 113 ? -15.345 -6.284 8.894 1.00 82.50 113 PRO A N 1
ATOM 854 C CA . PRO A 1 113 ? -16.589 -5.709 9.423 1.00 82.50 113 PRO A CA 1
ATOM 855 C C . PRO A 1 113 ? -16.478 -4.221 9.788 1.00 82.50 113 PRO A C 1
ATOM 857 O O . PRO A 1 113 ? -17.449 -3.475 9.679 1.00 82.50 113 PRO A O 1
ATOM 860 N N . SER A 1 114 ? -15.284 -3.783 10.205 1.00 80.69 114 SER A N 1
ATOM 861 C CA . SER A 1 114 ? -14.990 -2.379 10.508 1.00 80.69 114 SER A CA 1
ATOM 862 C C . SER A 1 114 ? -14.955 -1.490 9.259 1.00 80.69 114 SER A C 1
ATOM 864 O O . SER A 1 114 ? -15.256 -0.304 9.365 1.00 80.69 114 SER A O 1
ATOM 866 N N . GLY A 1 115 ? -14.616 -2.048 8.092 1.00 84.62 115 GLY A N 1
ATOM 867 C CA . GLY A 1 115 ? -14.488 -1.319 6.831 1.00 84.62 115 GLY A CA 1
ATOM 868 C C . GLY A 1 115 ? -13.426 -0.215 6.826 1.00 84.62 115 GLY A C 1
ATOM 869 O O . GLY A 1 115 ? -12.583 -0.123 7.727 1.00 84.62 115 GLY A O 1
ATOM 870 N N . ILE A 1 116 ? -13.494 0.620 5.783 1.00 87.19 116 ILE A N 1
ATOM 871 C CA . ILE A 1 116 ? -12.664 1.818 5.562 1.00 87.19 116 ILE A CA 1
ATOM 872 C C . ILE A 1 116 ? -13.483 2.959 4.946 1.00 87.19 116 ILE A C 1
ATOM 874 O O . ILE A 1 116 ? -14.485 2.719 4.266 1.00 87.19 116 ILE A O 1
ATOM 878 N N . GLN A 1 117 ? -13.049 4.209 5.130 1.00 86.81 117 GLN A N 1
ATOM 879 C CA . GLN A 1 117 ? -13.675 5.370 4.486 1.00 86.81 117 GLN A CA 1
ATOM 880 C C . GLN A 1 117 ? -13.087 5.622 3.087 1.00 86.81 117 GLN A C 1
ATOM 882 O O . GLN A 1 117 ? -12.331 6.568 2.861 1.00 86.81 117 GLN A O 1
ATOM 887 N N . LEU A 1 118 ? -13.431 4.747 2.139 1.00 85.81 118 LEU A N 1
ATOM 888 C CA . LEU A 1 118 ? -12.793 4.687 0.820 1.00 85.81 118 LEU A CA 1
ATOM 889 C C . LEU A 1 118 ? -12.898 6.002 0.022 1.00 85.81 118 LEU A C 1
ATOM 891 O O . LEU A 1 118 ? -11.924 6.388 -0.627 1.00 85.81 118 LEU A O 1
ATOM 895 N N . LEU A 1 119 ? -14.042 6.700 0.090 1.00 86.06 119 LEU A N 1
ATOM 896 C CA . LEU A 1 119 ? -14.262 7.982 -0.604 1.00 86.06 119 LEU A CA 1
ATOM 897 C C . LEU A 1 119 ? -14.123 9.200 0.322 1.00 86.06 119 LEU A C 1
ATOM 899 O O . LEU A 1 119 ? -14.747 10.228 0.060 1.00 86.06 119 LEU A O 1
ATOM 903 N N . TYR A 1 120 ? -13.337 9.110 1.403 1.00 83.12 120 TYR A N 1
ATOM 904 C CA . TYR A 1 120 ? -12.965 10.296 2.189 1.00 83.12 120 TYR A CA 1
ATOM 905 C C . TYR A 1 120 ? -12.567 11.454 1.240 1.00 83.12 120 TYR A C 1
ATOM 907 O O . TYR A 1 120 ? -11.803 11.200 0.304 1.00 83.12 120 TYR A O 1
ATOM 915 N N . PRO A 1 121 ? -13.062 12.698 1.434 1.00 78.56 121 PRO A N 1
ATOM 916 C CA . PRO A 1 121 ? -13.749 13.223 2.622 1.00 78.56 121 PRO A CA 1
ATOM 917 C C . PRO A 1 121 ? -15.265 12.982 2.683 1.00 78.56 121 PRO A C 1
ATOM 919 O O . PRO A 1 121 ? -15.893 13.376 3.661 1.00 78.56 121 PRO A O 1
ATOM 922 N N . PHE A 1 122 ? -15.875 12.335 1.689 1.00 79.38 122 PHE A N 1
ATOM 923 C CA . PHE A 1 122 ? -17.297 11.999 1.755 1.00 79.38 122 PHE A CA 1
ATOM 924 C C . PHE A 1 122 ? -17.538 10.903 2.804 1.00 79.38 122 PHE A C 1
ATOM 926 O O . PHE A 1 122 ? -16.741 9.964 2.937 1.00 79.38 122 PHE A O 1
ATOM 933 N N . GLU A 1 123 ? -18.638 10.997 3.553 1.00 67.12 123 GLU A N 1
ATOM 934 C CA . GLU A 1 123 ? -19.042 10.008 4.563 1.00 67.12 123 GLU A CA 1
ATOM 935 C C . GLU A 1 123 ? -19.555 8.716 3.904 1.00 67.12 123 GLU A C 1
ATOM 937 O O . GLU A 1 123 ? -20.737 8.387 3.928 1.00 67.12 123 GLU A O 1
ATOM 942 N N . SER A 1 124 ? -18.653 7.968 3.271 1.00 66.69 124 SER A N 1
ATOM 943 C CA . SER A 1 124 ? -18.945 6.652 2.708 1.00 66.69 124 SER A CA 1
ATOM 944 C C . SER A 1 124 ? -18.004 5.620 3.313 1.00 66.69 124 SER A C 1
ATOM 946 O O . SER A 1 124 ? -16.783 5.669 3.154 1.00 66.69 124 SER A O 1
ATOM 948 N N . THR A 1 125 ? -18.576 4.680 4.059 1.00 71.69 125 THR A N 1
ATOM 949 C CA . THR A 1 125 ? -17.830 3.540 4.588 1.00 71.69 125 THR A CA 1
ATOM 950 C C . THR A 1 125 ? -17.993 2.368 3.633 1.00 71.69 125 THR A C 1
ATOM 952 O O . THR A 1 125 ? -19.076 1.791 3.531 1.00 71.69 125 THR A O 1
ATOM 955 N N . ALA A 1 126 ? -16.913 1.990 2.955 1.00 70.38 126 ALA A N 1
ATOM 956 C CA . ALA A 1 126 ? -16.849 0.732 2.231 1.00 70.38 126 ALA A CA 1
ATOM 957 C C . ALA A 1 126 ? -16.626 -0.391 3.252 1.00 70.38 126 ALA A C 1
ATOM 959 O O . ALA A 1 126 ? -15.585 -0.447 3.911 1.00 70.38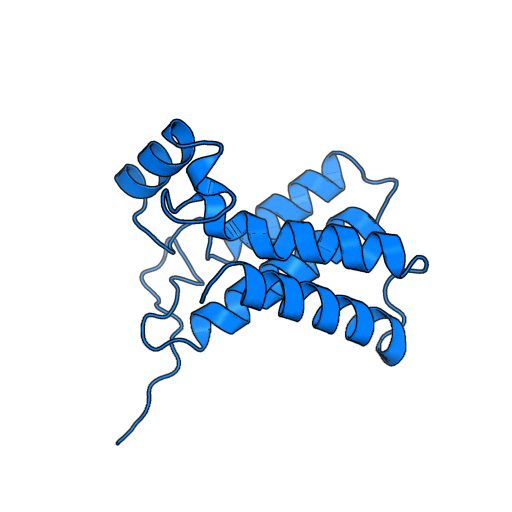 126 ALA A O 1
ATOM 960 N N . ARG A 1 127 ? -17.629 -1.257 3.423 1.00 72.81 127 ARG A N 1
ATOM 961 C CA . ARG A 1 127 ? -17.559 -2.430 4.302 1.00 72.81 127 ARG A CA 1
ATOM 962 C C . ARG A 1 127 ? -18.343 -3.595 3.716 1.00 72.81 127 ARG A C 1
ATOM 964 O O . ARG A 1 127 ? -19.447 -3.399 3.208 1.00 72.81 127 ARG A O 1
ATOM 971 N N . TYR A 1 128 ? -17.813 -4.803 3.847 1.00 62.97 128 TYR A N 1
ATOM 972 C CA . TYR A 1 128 ? -18.573 -6.022 3.588 1.00 62.97 128 TYR A CA 1
ATOM 973 C C . TYR A 1 128 ? -19.604 -6.235 4.710 1.00 62.97 128 TYR A C 1
ATOM 975 O O . TYR A 1 128 ? -19.242 -6.372 5.880 1.00 62.97 128 TYR A O 1
ATOM 983 N N . ARG A 1 129 ? -20.903 -6.208 4.381 1.00 52.47 129 ARG A N 1
ATOM 984 C CA . ARG A 1 129 ? -21.994 -6.373 5.356 1.00 52.47 129 ARG A CA 1
ATOM 985 C C . ARG A 1 129 ? -22.485 -7.821 5.306 1.00 52.47 129 ARG A C 1
ATOM 987 O O . ARG A 1 129 ? -23.111 -8.212 4.328 1.00 52.47 129 ARG A O 1
ATOM 994 N N . TYR A 1 130 ? -22.218 -8.600 6.355 1.00 51.69 130 TYR A N 1
ATOM 995 C CA . TYR A 1 130 ? -22.904 -9.878 6.555 1.00 51.69 130 TYR A CA 1
ATOM 996 C C . TYR A 1 130 ? -24.388 -9.584 6.801 1.00 51.69 130 TYR A C 1
ATOM 998 O O . TYR A 1 130 ? -24.729 -8.881 7.752 1.00 51.69 130 TYR A O 1
ATOM 1006 N N . ILE A 1 131 ? -25.250 -10.061 5.905 1.00 50.12 131 ILE A N 1
ATOM 1007 C CA . ILE A 1 131 ? -26.697 -10.086 6.108 1.00 50.12 131 ILE A CA 1
ATOM 1008 C C . ILE A 1 131 ? -26.986 -11.468 6.700 1.00 50.12 131 ILE A C 1
ATOM 1010 O O . ILE A 1 131 ? -26.974 -12.462 5.975 1.00 50.12 131 ILE A O 1
ATOM 1014 N N . HIS A 1 132 ? -27.143 -11.527 8.019 1.00 45.97 132 HIS A N 1
ATOM 1015 C CA . HIS A 1 132 ? -27.737 -12.656 8.728 1.00 45.97 132 HIS A CA 1
ATOM 1016 C C . HIS A 1 132 ? -28.993 -12.155 9.425 1.00 45.97 132 HIS A C 1
ATOM 1018 O O . HIS A 1 132 ? -28.916 -11.048 10.011 1.00 45.97 132 HIS A O 1
#

Mean predicted aligned error: 6.1 Å

Foldseek 3Di:
DALVVLLVQLLVLLVCCCPPVVPDPDSVLLSVLLSVLLQQLVCLDCPHPNVVVPVPVNVVCCVPQNRQAPSLEVCVLCVVLVVCCVVPVVHNSNSNSNSSSNVSNNVVQLADQQAHNHHPVDPDGRHDDDDD

pLDDT: mean 85.93, std 13.32, range [45.97, 98.19]

Organism: Bacillus mycoides (NCBI:txid1405)